Protein AF-A0A5F0KBG0-F1 (afdb_monomer)

pLDDT: mean 84.22, std 10.01, range [37.62, 94.19]

Secondary structure (DSSP, 8-state):
----PPTTEEEEGGGTEEEEEETTEEEEEEHHHHGGGHHHHHHHHHHHHHTT---HHHHHHHHHSEEEHHHHHHHTT--HHHHHHHHHHSEETTEE-PPPPBPTTSTTEEEHHHHHHHHHHHH--

Foldseek 3Di:
DPPDDPVQWDADPVQQWIWGDDDHDIDIFHCVQQNPCRNVVNVVLNVCVVVVNRDPVVLVCLQADWAALCVLCVVLVHHSVQLVCCCVPCDHPRDNFHHFDADPVDDRTGHSSSSVSRSSSVVVD

Structure (mmCIF, N/CA/C/O backbone):
data_AF-A0A5F0KBG0-F1
#
_entry.id   AF-A0A5F0KBG0-F1
#
loop_
_atom_site.group_PDB
_atom_site.id
_atom_site.type_symbol
_atom_site.label_atom_id
_atom_site.label_alt_id
_atom_site.label_comp_id
_atom_site.label_asym_id
_atom_site.label_entity_id
_atom_site.label_seq_id
_atom_site.pdbx_PDB_ins_code
_atom_site.Cartn_x
_atom_site.Cartn_y
_atom_site.Cartn_z
_atom_site.occupancy
_atom_site.B_iso_or_equiv
_atom_site.auth_seq_id
_atom_site.auth_comp_id
_atom_site.auth_asym_id
_atom_site.auth_atom_id
_atom_site.pdbx_PDB_model_num
ATOM 1 N N . MET A 1 1 ? 25.548 -11.501 6.521 1.00 37.62 1 MET A N 1
ATOM 2 C CA . MET A 1 1 ? 25.180 -11.911 5.150 1.00 37.62 1 MET A CA 1
ATOM 3 C C . MET A 1 1 ? 25.145 -10.648 4.311 1.00 37.62 1 MET A C 1
ATOM 5 O O . MET A 1 1 ? 24.531 -9.688 4.748 1.00 37.62 1 MET A O 1
ATOM 9 N N . SER A 1 2 ? 25.882 -10.571 3.200 1.00 43.03 2 SER A N 1
ATOM 10 C CA . SER A 1 2 ? 25.785 -9.408 2.309 1.00 43.03 2 SER A CA 1
ATOM 11 C C . SER A 1 2 ? 24.426 -9.454 1.620 1.00 43.03 2 SER A C 1
ATOM 13 O O . SER A 1 2 ? 24.267 -10.180 0.641 1.00 43.03 2 SER A O 1
ATOM 15 N N . ASP A 1 3 ? 23.458 -8.718 2.166 1.00 52.97 3 ASP A N 1
ATOM 16 C CA . ASP A 1 3 ? 22.127 -8.508 1.594 1.00 52.97 3 ASP A CA 1
ATOM 17 C C . ASP A 1 3 ? 22.264 -7.742 0.276 1.00 52.97 3 ASP A C 1
ATOM 19 O O . ASP A 1 3 ? 22.187 -6.516 0.188 1.00 52.97 3 ASP A O 1
ATOM 23 N N . ARG A 1 4 ? 22.598 -8.480 -0.781 1.00 74.25 4 ARG A N 1
ATOM 24 C CA . ARG A 1 4 ? 22.630 -7.938 -2.131 1.00 74.25 4 ARG A CA 1
ATOM 25 C C . ARG A 1 4 ? 21.182 -7.737 -2.547 1.00 74.25 4 ARG A C 1
ATOM 27 O O . ARG A 1 4 ? 20.450 -8.707 -2.733 1.00 74.25 4 ARG A O 1
ATOM 34 N N . LEU A 1 5 ? 20.791 -6.474 -2.699 1.00 80.94 5 LEU A N 1
ATOM 35 C CA . LEU A 1 5 ? 19.482 -6.115 -3.231 1.00 80.94 5 LEU A CA 1
ATOM 36 C C . LEU A 1 5 ? 19.221 -6.860 -4.554 1.00 80.94 5 LEU A C 1
ATOM 38 O O . LEU A 1 5 ? 20.155 -7.058 -5.345 1.00 80.94 5 LEU A O 1
ATOM 42 N N . PRO A 1 6 ? 17.967 -7.274 -4.815 1.00 85.62 6 PRO A N 1
ATOM 43 C CA . PRO A 1 6 ? 17.614 -7.941 -6.058 1.00 85.62 6 PRO A CA 1
ATOM 44 C C . PRO A 1 6 ? 17.983 -7.071 -7.261 1.00 85.62 6 PRO A C 1
ATOM 46 O O . PRO A 1 6 ? 17.903 -5.841 -7.221 1.00 85.62 6 PRO A O 1
ATOM 49 N N . LYS A 1 7 ? 18.387 -7.713 -8.362 1.00 88.75 7 LYS A N 1
ATOM 50 C CA . LYS A 1 7 ? 18.758 -7.014 -9.596 1.00 88.75 7 LYS A CA 1
ATOM 51 C C . LYS A 1 7 ? 17.578 -6.157 -10.071 1.00 88.75 7 LYS A C 1
ATOM 53 O O . LYS A 1 7 ? 16.518 -6.689 -10.373 1.00 88.75 7 LYS A O 1
ATOM 58 N N . GLY A 1 8 ? 17.786 -4.843 -10.148 1.00 89.50 8 GLY A N 1
ATOM 59 C CA . GLY A 1 8 ? 16.740 -3.874 -10.492 1.00 89.50 8 GLY A CA 1
ATOM 60 C C . GLY A 1 8 ? 16.233 -3.047 -9.308 1.00 89.50 8 GLY A C 1
ATOM 61 O O . GLY A 1 8 ? 15.601 -2.022 -9.537 1.00 89.50 8 GLY A O 1
ATOM 62 N N . LEU A 1 9 ? 16.563 -3.415 -8.066 1.00 94.19 9 LEU A N 1
ATOM 63 C CA . LEU A 1 9 ? 16.300 -2.617 -6.868 1.00 94.19 9 LEU A CA 1
ATOM 64 C C . LEU A 1 9 ? 17.587 -1.933 -6.396 1.00 94.19 9 LEU A C 1
ATOM 66 O O . LEU A 1 9 ? 18.652 -2.548 -6.354 1.00 94.19 9 LEU A O 1
ATOM 70 N N . SER A 1 10 ? 17.508 -0.655 -6.036 1.00 94.06 10 SER A N 1
ATOM 71 C CA . SER A 1 10 ? 18.655 0.092 -5.505 1.00 94.06 10 SER A CA 1
ATOM 72 C C . SER A 1 10 ? 18.228 1.167 -4.515 1.00 94.06 10 SER A C 1
ATOM 74 O O . SER A 1 10 ? 17.134 1.718 -4.631 1.00 94.06 10 SER A O 1
ATOM 76 N N . PHE A 1 11 ? 19.117 1.486 -3.575 1.00 93.62 11 PHE A N 1
ATOM 77 C CA . PHE A 1 11 ? 18.938 2.570 -2.618 1.00 93.62 11 PHE A CA 1
ATOM 78 C C . PHE A 1 11 ? 20.009 3.645 -2.814 1.00 93.62 11 PHE A C 1
ATOM 80 O O . PHE A 1 11 ? 21.205 3.352 -2.846 1.00 93.62 11 PHE A O 1
ATOM 87 N N . LYS A 1 12 ? 19.582 4.902 -2.939 1.00 93.00 12 LYS A N 1
ATOM 88 C CA . LYS A 1 12 ? 20.454 6.079 -2.991 1.00 93.00 12 LYS A CA 1
ATOM 89 C C . LYS A 1 12 ? 20.427 6.776 -1.637 1.00 93.00 12 LYS A C 1
ATOM 91 O O . LYS A 1 12 ? 19.554 7.603 -1.381 1.00 93.00 12 LYS A O 1
ATOM 96 N N . ALA A 1 13 ? 21.412 6.466 -0.796 1.00 87.69 13 ALA A N 1
ATOM 97 C CA . ALA A 1 13 ? 21.500 6.998 0.565 1.00 87.69 13 ALA A CA 1
ATOM 98 C C . ALA A 1 13 ? 21.548 8.535 0.612 1.00 87.69 13 ALA A C 1
ATOM 100 O O . ALA A 1 13 ? 20.876 9.136 1.441 1.00 87.69 13 ALA A O 1
ATOM 101 N N . ALA A 1 14 ? 22.260 9.174 -0.325 1.00 88.88 14 ALA A N 1
ATOM 102 C CA . ALA A 1 14 ? 22.396 10.633 -0.377 1.00 88.88 14 ALA A CA 1
ATOM 103 C C . ALA A 1 14 ? 21.057 11.381 -0.529 1.00 88.88 14 ALA A C 1
ATOM 105 O O . ALA A 1 14 ? 20.942 12.522 -0.098 1.00 88.88 14 ALA A O 1
ATOM 106 N N . THR A 1 15 ? 20.051 10.751 -1.143 1.00 88.00 15 THR A N 1
ATOM 107 C CA . THR A 1 15 ? 18.730 11.353 -1.383 1.00 88.00 15 THR A CA 1
ATOM 108 C C . THR A 1 15 ? 17.593 10.623 -0.668 1.00 88.00 15 THR A C 1
ATOM 110 O O . THR A 1 15 ? 16.439 11.021 -0.819 1.00 88.00 15 THR A O 1
ATOM 113 N N . GLY A 1 16 ? 17.891 9.556 0.084 1.00 91.06 16 GLY A N 1
ATOM 114 C CA . GLY A 1 16 ? 16.881 8.710 0.726 1.00 91.06 16 GLY A CA 1
ATOM 115 C C . GLY A 1 16 ? 15.936 8.034 -0.273 1.00 91.06 16 GLY A C 1
ATOM 116 O O . GLY A 1 16 ? 14.746 7.896 -0.007 1.00 91.06 16 GLY A O 1
ATOM 117 N N . GLN A 1 17 ? 16.418 7.664 -1.461 1.00 93.25 17 GLN A N 1
ATOM 118 C CA . GLN A 1 17 ? 15.558 7.173 -2.542 1.00 93.25 17 GLN A CA 1
ATOM 119 C C . GLN A 1 17 ? 15.713 5.676 -2.780 1.00 93.25 17 GLN A C 1
ATOM 121 O O . GLN A 1 17 ? 16.798 5.202 -3.113 1.00 93.25 17 GLN A O 1
ATOM 126 N N . TRP A 1 18 ? 14.598 4.959 -2.708 1.00 94.06 18 TRP A N 1
ATOM 127 C CA . TRP A 1 18 ? 14.464 3.594 -3.194 1.00 94.06 18 TRP A CA 1
ATOM 128 C C . TRP A 1 18 ? 14.005 3.602 -4.645 1.00 94.06 18 TRP A C 1
ATOM 130 O O . TRP A 1 18 ? 13.034 4.269 -4.990 1.00 94.06 18 TRP A O 1
ATOM 140 N N . GLN A 1 19 ? 14.709 2.876 -5.508 1.00 94.06 19 GLN A N 1
ATOM 141 C CA . GLN A 1 19 ? 14.453 2.851 -6.944 1.00 94.06 19 GLN A CA 1
ATOM 142 C C . GLN A 1 19 ? 14.266 1.417 -7.430 1.00 94.06 19 GLN A C 1
ATOM 144 O O . GLN A 1 19 ? 15.117 0.563 -7.175 1.00 94.06 19 GLN A O 1
ATOM 149 N N . ALA A 1 20 ? 13.202 1.203 -8.200 1.00 93.62 20 ALA A N 1
ATOM 150 C CA . ALA A 1 20 ? 12.940 -0.021 -8.943 1.00 93.62 20 ALA A CA 1
ATOM 151 C C . ALA A 1 20 ? 13.088 0.234 -10.441 1.00 93.62 20 ALA A C 1
ATOM 153 O O . ALA A 1 20 ? 12.610 1.249 -10.954 1.00 93.62 20 ALA A O 1
ATOM 154 N N . GLN A 1 21 ? 13.766 -0.669 -11.142 1.00 94.12 21 GLN A N 1
ATOM 155 C CA . GLN A 1 21 ? 13.929 -0.597 -12.585 1.00 94.12 21 GLN A CA 1
ATOM 156 C C . GLN A 1 21 ? 13.978 -1.980 -13.230 1.00 94.12 21 GLN A C 1
ATOM 158 O O . GLN A 1 21 ? 14.680 -2.878 -12.760 1.00 94.12 21 GLN A O 1
ATOM 163 N N . TYR A 1 22 ? 13.290 -2.119 -14.357 1.00 93.25 22 TYR A N 1
ATOM 164 C CA . TYR A 1 22 ? 13.334 -3.311 -15.193 1.00 93.25 22 TYR A CA 1
ATOM 165 C C . TYR A 1 22 ? 12.848 -2.979 -16.607 1.00 93.25 22 TYR A C 1
ATOM 167 O O . TYR A 1 22 ? 11.893 -2.228 -16.771 1.00 93.25 22 TYR A O 1
ATOM 175 N N . ASN A 1 23 ? 13.519 -3.518 -17.629 1.00 88.56 23 ASN A N 1
ATOM 176 C CA . ASN A 1 23 ? 13.135 -3.393 -19.042 1.00 88.56 23 ASN A CA 1
ATOM 177 C C . ASN A 1 23 ? 12.762 -1.960 -19.505 1.00 88.56 23 ASN A C 1
ATOM 179 O O . ASN A 1 23 ? 11.739 -1.745 -20.146 1.00 88.56 23 ASN A O 1
ATOM 183 N N . GLY A 1 24 ? 13.567 -0.958 -19.130 1.00 85.12 24 GLY A N 1
ATOM 184 C CA . GLY A 1 24 ? 13.339 0.453 -19.487 1.00 85.12 24 GLY A CA 1
ATOM 185 C C . GLY A 1 24 ? 12.352 1.210 -18.587 1.00 85.12 24 GLY A C 1
ATOM 186 O O . GLY A 1 24 ? 12.338 2.438 -18.616 1.00 85.12 24 GLY A O 1
ATOM 187 N N . LEU A 1 25 ? 11.595 0.515 -17.734 1.00 88.12 25 LEU A N 1
ATOM 188 C CA . LEU A 1 25 ? 10.730 1.121 -16.722 1.00 88.12 25 LEU A CA 1
ATOM 189 C C . LEU A 1 25 ? 11.542 1.494 -15.479 1.00 88.12 25 L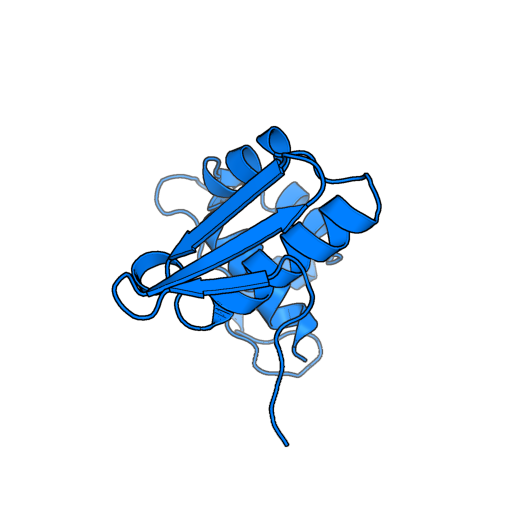EU A C 1
ATOM 191 O O . LEU A 1 25 ? 12.451 0.761 -15.073 1.00 88.12 25 LEU A O 1
ATOM 195 N N . ARG A 1 26 ? 11.212 2.634 -14.863 1.00 90.56 26 ARG A N 1
ATOM 196 C CA . ARG A 1 26 ? 11.844 3.109 -13.626 1.00 90.56 26 ARG A CA 1
ATOM 197 C C . ARG A 1 26 ? 10.847 3.863 -12.756 1.00 90.56 26 ARG A C 1
ATOM 199 O O . ARG A 1 26 ? 10.220 4.806 -13.227 1.00 90.56 26 ARG A O 1
ATOM 206 N N . VAL A 1 27 ? 10.810 3.522 -11.470 1.00 88.94 27 VAL A N 1
ATOM 207 C CA . VAL A 1 27 ? 10.104 4.293 -10.438 1.00 88.94 27 VAL A CA 1
ATOM 208 C C . VAL A 1 27 ? 10.966 4.508 -9.203 1.00 88.94 27 VAL A C 1
ATOM 210 O O . VAL A 1 27 ? 11.887 3.733 -8.930 1.00 88.94 27 VAL A O 1
ATOM 213 N N . THR A 1 28 ? 10.665 5.575 -8.465 1.00 90.31 28 THR A N 1
ATOM 214 C CA . THR A 1 28 ? 11.433 6.003 -7.293 1.00 90.31 28 THR A CA 1
ATOM 215 C C . THR A 1 28 ? 10.494 6.398 -6.157 1.00 90.31 28 THR A C 1
ATOM 217 O O . THR A 1 28 ? 9.599 7.218 -6.352 1.00 90.31 28 THR A O 1
ATOM 220 N N . TYR A 1 29 ? 10.754 5.893 -4.954 1.00 87.56 29 TYR A N 1
ATOM 221 C CA . TYR A 1 29 ? 10.042 6.227 -3.722 1.00 87.56 29 TYR A CA 1
ATOM 222 C C . TYR A 1 29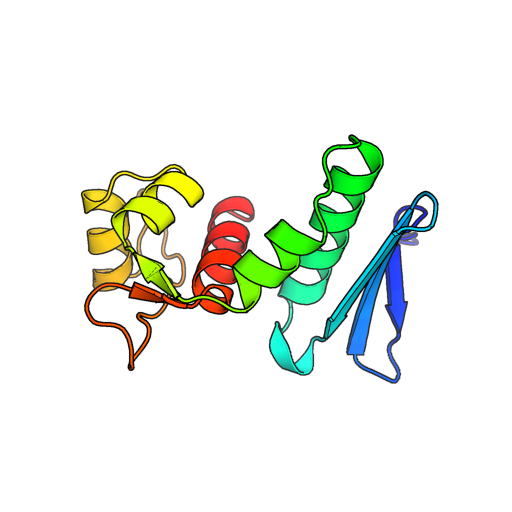 ? 11.029 6.834 -2.715 1.00 87.56 29 TYR A C 1
ATOM 224 O O . TYR A 1 29 ? 12.124 6.315 -2.514 1.00 87.56 29 TYR A O 1
ATOM 232 N N . ASN A 1 30 ? 10.674 7.968 -2.107 1.00 87.81 30 ASN A N 1
ATOM 233 C CA . ASN A 1 30 ? 11.545 8.702 -1.181 1.00 87.81 30 ASN A CA 1
ATOM 234 C C . ASN A 1 30 ? 11.162 8.415 0.280 1.00 87.81 30 ASN A C 1
ATOM 236 O 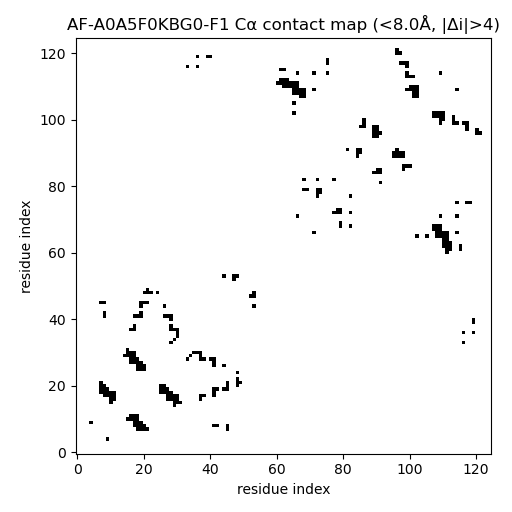O . ASN A 1 30 ? 9.988 8.542 0.635 1.00 87.81 30 ASN A O 1
ATOM 240 N N . THR A 1 31 ? 12.137 8.097 1.131 1.00 87.81 31 THR A N 1
ATOM 241 C CA . THR A 1 31 ? 11.941 7.877 2.573 1.00 87.81 31 THR A CA 1
ATOM 242 C C . THR A 1 31 ? 11.407 9.116 3.292 1.00 87.81 31 THR A C 1
ATOM 244 O O . THR A 1 31 ? 10.630 8.983 4.228 1.00 87.81 31 THR A O 1
ATOM 247 N N . ALA A 1 32 ? 11.698 10.330 2.821 1.00 84.44 32 ALA A N 1
ATOM 248 C CA . ALA A 1 32 ? 11.110 11.555 3.367 1.00 84.44 32 ALA A CA 1
ATOM 249 C C . ALA A 1 32 ? 9.580 11.604 3.206 1.00 84.44 32 ALA A C 1
ATOM 251 O O . ALA A 1 32 ? 8.893 12.227 4.011 1.00 84.44 32 ALA A O 1
ATOM 252 N N . ARG A 1 33 ? 9.039 10.952 2.165 1.00 78.19 33 ARG A N 1
ATOM 253 C CA . ARG A 1 33 ? 7.595 10.900 1.900 1.00 78.19 33 ARG A CA 1
ATOM 254 C C . ARG A 1 33 ? 6.948 9.634 2.443 1.00 78.19 33 ARG A C 1
ATOM 256 O O . ARG A 1 33 ? 5.847 9.723 2.962 1.00 78.19 33 ARG A O 1
ATOM 263 N N . TYR A 1 34 ? 7.596 8.483 2.285 1.00 76.50 34 TYR A N 1
ATOM 264 C CA . TYR A 1 34 ? 7.006 7.170 2.566 1.00 76.50 34 TYR A CA 1
ATOM 265 C C . TYR A 1 34 ? 7.621 6.473 3.791 1.00 76.50 34 TYR A C 1
ATOM 267 O O . TYR A 1 34 ? 7.185 5.389 4.159 1.00 76.50 34 TYR A O 1
ATOM 275 N N . GLY A 1 35 ? 8.619 7.071 4.444 1.00 83.25 35 GLY A N 1
ATOM 276 C CA . GLY A 1 35 ? 9.320 6.463 5.575 1.00 83.25 35 GLY A CA 1
ATOM 277 C C . GLY A 1 35 ? 9.934 5.109 5.221 1.00 83.25 35 GLY A C 1
ATOM 278 O O . GLY A 1 35 ? 10.394 4.892 4.095 1.00 83.25 35 GLY A O 1
ATOM 279 N N . ASP A 1 36 ? 9.885 4.191 6.183 1.00 82.00 36 ASP A N 1
ATOM 280 C CA . ASP A 1 36 ? 10.495 2.860 6.090 1.00 82.00 36 ASP A CA 1
ATOM 281 C C . ASP A 1 36 ? 9.829 1.957 5.042 1.00 82.00 36 ASP A C 1
ATOM 283 O O . ASP A 1 36 ? 10.445 1.015 4.551 1.00 82.00 36 ASP A O 1
ATOM 287 N N . ILE A 1 37 ? 8.599 2.267 4.615 1.00 82.12 37 ILE A N 1
ATOM 288 C CA . ILE A 1 37 ? 7.913 1.461 3.596 1.00 82.12 37 ILE A CA 1
ATOM 289 C C . ILE A 1 37 ? 8.371 1.770 2.165 1.00 82.12 37 ILE A C 1
ATOM 291 O O . ILE A 1 37 ? 7.962 1.085 1.228 1.00 82.12 37 ILE A O 1
ATOM 295 N N . ALA A 1 38 ? 9.191 2.810 1.965 1.00 86.69 38 ALA A N 1
ATOM 296 C CA . ALA A 1 38 ? 9.687 3.193 0.642 1.00 86.69 38 ALA A CA 1
ATOM 297 C C . ALA A 1 38 ? 10.402 2.027 -0.065 1.00 86.69 38 ALA A C 1
ATOM 299 O O . ALA A 1 38 ? 10.279 1.875 -1.282 1.00 86.69 38 ALA A O 1
ATOM 300 N N . GLU A 1 39 ? 11.102 1.185 0.701 1.00 89.62 39 GLU A N 1
ATOM 301 C CA . GLU A 1 39 ? 11.711 -0.041 0.188 1.00 89.62 39 GLU A CA 1
ATOM 302 C C . GLU A 1 39 ? 10.654 -1.029 -0.319 1.00 89.62 39 GLU A C 1
ATOM 304 O O . GLU A 1 39 ? 10.764 -1.517 -1.445 1.00 89.62 39 GLU A O 1
ATOM 309 N N . GLY A 1 40 ? 9.626 -1.307 0.491 1.00 85.62 40 GLY A N 1
ATOM 310 C CA . GLY A 1 40 ? 8.541 -2.233 0.151 1.00 85.62 40 GLY A CA 1
ATOM 311 C C . GLY A 1 40 ? 7.808 -1.816 -1.123 1.00 85.62 40 GLY A C 1
ATOM 312 O O . GLY A 1 40 ? 7.597 -2.634 -2.021 1.00 85.62 40 GLY A O 1
ATOM 313 N N . LEU A 1 41 ? 7.544 -0.514 -1.280 1.00 85.56 41 LEU A N 1
ATOM 314 C CA . LEU A 1 41 ? 6.948 0.042 -2.499 1.00 85.56 41 LEU A CA 1
ATOM 315 C C . LEU A 1 41 ? 7.831 -0.180 -3.732 1.00 85.56 41 LEU A C 1
ATOM 317 O O . LEU A 1 41 ? 7.349 -0.659 -4.761 1.00 85.56 41 LEU A O 1
ATOM 321 N N . ALA A 1 42 ? 9.131 0.107 -3.628 1.00 89.88 42 ALA A N 1
ATOM 322 C CA . ALA A 1 42 ? 10.068 -0.133 -4.721 1.00 89.88 42 ALA A CA 1
ATOM 323 C C . ALA A 1 42 ? 10.156 -1.629 -5.065 1.00 89.88 42 ALA A C 1
ATOM 325 O O . ALA A 1 42 ? 10.105 -2.011 -6.234 1.00 89.88 42 ALA A O 1
ATOM 326 N N . ARG A 1 43 ? 10.214 -2.500 -4.057 1.00 89.94 43 ARG A N 1
ATOM 327 C CA . ARG A 1 43 ? 10.243 -3.952 -4.252 1.00 89.94 43 ARG A CA 1
ATOM 328 C C . ARG A 1 43 ? 8.983 -4.454 -4.954 1.00 89.94 43 ARG A C 1
ATOM 330 O O . ARG A 1 43 ? 9.095 -5.183 -5.934 1.00 89.94 43 ARG A O 1
ATOM 337 N N . ARG A 1 44 ? 7.800 -4.010 -4.530 1.00 86.19 44 ARG A N 1
ATOM 338 C CA . ARG A 1 44 ? 6.521 -4.367 -5.159 1.00 86.19 44 ARG A CA 1
ATOM 339 C C . ARG A 1 44 ? 6.423 -3.877 -6.601 1.00 86.19 44 ARG A C 1
ATOM 341 O O . ARG A 1 44 ? 5.927 -4.603 -7.463 1.00 86.19 44 ARG A O 1
ATOM 348 N N . ALA A 1 45 ? 6.881 -2.659 -6.878 1.00 88.00 45 ALA A N 1
ATOM 349 C CA . ALA A 1 45 ? 6.934 -2.153 -8.243 1.00 88.00 45 ALA A CA 1
ATOM 350 C C . ALA A 1 45 ? 7.838 -3.036 -9.114 1.00 88.00 45 ALA A C 1
ATOM 352 O O . ALA A 1 45 ? 7.440 -3.419 -10.211 1.00 88.00 45 ALA A O 1
ATOM 353 N N . LEU A 1 46 ? 9.004 -3.443 -8.598 1.00 91.25 46 LEU A N 1
ATOM 354 C CA . LEU A 1 46 ? 9.894 -4.371 -9.292 1.00 91.25 46 LEU A CA 1
ATOM 355 C C . LEU A 1 46 ? 9.237 -5.740 -9.531 1.00 91.25 46 LEU A C 1
ATOM 357 O O . LEU A 1 46 ? 9.309 -6.246 -10.646 1.00 91.25 46 LEU A O 1
ATOM 361 N N . GLU A 1 47 ? 8.567 -6.319 -8.528 1.00 90.06 47 GLU A N 1
ATOM 362 C CA . GLU A 1 47 ? 7.818 -7.582 -8.661 1.00 90.06 47 GLU A CA 1
ATOM 363 C C . GLU A 1 47 ? 6.797 -7.505 -9.804 1.00 90.06 47 GLU A C 1
ATOM 365 O O . GLU A 1 47 ? 6.728 -8.397 -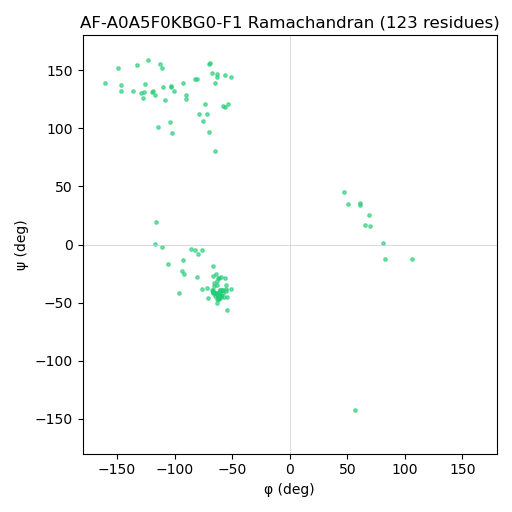10.650 1.00 90.06 47 GLU A O 1
ATOM 370 N N . ARG A 1 48 ? 6.047 -6.401 -9.879 1.00 87.75 48 ARG A N 1
ATOM 371 C CA . ARG A 1 48 ? 5.072 -6.160 -10.949 1.00 87.75 48 ARG A CA 1
ATOM 372 C C . ARG A 1 48 ? 5.723 -5.976 -12.317 1.00 87.75 48 ARG A C 1
ATOM 374 O O . ARG A 1 48 ? 5.215 -6.476 -13.320 1.00 87.75 48 ARG A O 1
ATOM 381 N N . MET A 1 49 ? 6.860 -5.279 -12.376 1.00 90.94 49 MET A N 1
ATOM 382 C CA . MET A 1 49 ? 7.594 -5.095 -13.632 1.00 90.94 49 MET A CA 1
ATOM 383 C C . MET A 1 49 ? 8.103 -6.436 -14.163 1.00 90.94 49 MET A C 1
ATOM 385 O O . MET A 1 49 ? 7.984 -6.706 -15.355 1.00 90.94 49 MET A O 1
ATOM 389 N N . LEU A 1 50 ? 8.624 -7.289 -13.277 1.00 89.75 50 LEU A N 1
ATOM 390 C CA . LEU A 1 50 ? 9.083 -8.636 -13.614 1.00 89.75 50 LEU A CA 1
ATOM 391 C C . LEU A 1 50 ? 7.930 -9.546 -14.059 1.00 89.75 50 LEU A C 1
ATOM 393 O O . LEU A 1 50 ? 8.110 -10.354 -14.965 1.00 89.75 50 LEU A O 1
ATOM 397 N N . ALA A 1 51 ? 6.746 -9.390 -13.464 1.00 88.81 51 ALA A N 1
ATOM 398 C CA . ALA A 1 51 ? 5.535 -10.113 -13.853 1.00 88.81 51 ALA A CA 1
ATOM 399 C C . ALA A 1 51 ? 4.873 -9.577 -15.140 1.00 88.81 51 ALA A C 1
ATOM 401 O O . ALA A 1 51 ? 3.884 -10.147 -15.596 1.00 88.81 51 ALA A O 1
ATOM 402 N N . GLY A 1 52 ? 5.374 -8.476 -15.713 1.00 87.62 52 GLY A N 1
ATOM 403 C CA . GLY A 1 52 ? 4.801 -7.849 -16.907 1.00 87.62 52 GLY A CA 1
ATOM 404 C C . GLY A 1 52 ? 3.446 -7.168 -16.680 1.00 87.62 52 GLY A C 1
ATOM 405 O O . GLY A 1 52 ? 2.753 -6.866 -17.645 1.00 87.62 52 GLY A O 1
ATOM 406 N N . ASN A 1 53 ? 3.058 -6.918 -15.425 1.00 84.88 53 ASN A N 1
ATOM 407 C CA . ASN A 1 53 ? 1.776 -6.305 -15.052 1.00 84.88 53 ASN A CA 1
ATOM 408 C C . ASN A 1 53 ? 1.944 -4.938 -14.367 1.00 84.88 53 ASN A C 1
ATOM 410 O O . ASN A 1 53 ? 1.051 -4.466 -13.660 1.00 84.88 53 ASN A O 1
ATOM 414 N N . PHE A 1 54 ? 3.103 -4.308 -14.552 1.00 82.50 54 PHE A N 1
ATOM 415 C CA . PHE A 1 54 ? 3.351 -2.973 -14.038 1.00 82.50 54 PHE A CA 1
ATOM 416 C C . PHE A 1 54 ? 2.698 -1.915 -14.924 1.00 82.50 54 PHE A C 1
ATOM 418 O O . PHE A 1 54 ? 3.139 -1.673 -16.045 1.00 82.50 54 PHE A O 1
ATOM 425 N N . ASP A 1 55 ? 1.681 -1.256 -14.381 1.00 79.62 55 ASP A N 1
ATOM 426 C CA . ASP A 1 55 ? 1.077 -0.066 -14.965 1.00 79.62 55 ASP A CA 1
ATOM 427 C C . ASP A 1 55 ? 1.544 1.164 -14.178 1.00 79.62 55 ASP A C 1
ATOM 429 O O . ASP A 1 55 ? 1.110 1.411 -13.050 1.00 79.62 55 ASP A O 1
ATOM 433 N N . GLN A 1 56 ? 2.454 1.928 -14.787 1.00 73.00 56 GLN A N 1
ATOM 434 C CA . GLN A 1 56 ? 3.017 3.133 -14.186 1.00 73.00 56 GLN A CA 1
ATOM 435 C C . GLN A 1 56 ? 1.951 4.204 -13.944 1.00 73.00 56 GLN A C 1
ATOM 437 O O . GLN A 1 56 ? 2.032 4.924 -12.955 1.00 73.00 56 GLN A O 1
ATOM 442 N N . VAL A 1 57 ? 0.956 4.312 -14.829 1.00 69.06 57 VAL A N 1
ATOM 443 C CA . VAL A 1 57 ? -0.121 5.292 -14.688 1.00 69.06 57 VAL A CA 1
ATOM 444 C C . VAL A 1 57 ? -1.021 4.874 -13.537 1.00 69.06 57 VAL A C 1
ATOM 446 O O . VAL A 1 57 ? -1.306 5.702 -12.683 1.00 69.06 57 VAL A O 1
ATOM 449 N N . ALA A 1 58 ? -1.409 3.603 -13.441 1.00 66.62 58 ALA A N 1
ATOM 450 C CA . ALA A 1 58 ? -2.203 3.120 -12.313 1.00 66.62 58 ALA A CA 1
ATOM 451 C C . ALA A 1 58 ? -1.480 3.295 -10.965 1.00 66.62 58 ALA A C 1
ATOM 453 O O . ALA A 1 58 ? -2.122 3.679 -9.989 1.00 66.62 58 ALA A O 1
ATOM 454 N N . ASP A 1 59 ? -0.164 3.064 -10.906 1.00 68.62 59 ASP A N 1
ATOM 455 C CA . ASP A 1 59 ? 0.646 3.277 -9.695 1.00 68.62 59 ASP A CA 1
ATOM 456 C C . ASP A 1 59 ? 0.736 4.773 -9.321 1.00 68.62 59 ASP A C 1
ATOM 458 O O . ASP A 1 59 ? 0.544 5.153 -8.164 1.00 68.62 59 ASP A O 1
ATOM 462 N N . ASP A 1 60 ? 0.902 5.652 -10.313 1.00 68.88 60 ASP A N 1
ATOM 463 C CA . ASP A 1 60 ? 0.882 7.107 -10.123 1.00 68.88 60 ASP A CA 1
ATOM 464 C C . ASP A 1 60 ? -0.505 7.632 -9.709 1.00 68.88 60 ASP A C 1
ATOM 466 O O . ASP A 1 60 ? -0.616 8.520 -8.857 1.00 68.88 60 ASP A O 1
ATOM 470 N N . LEU A 1 61 ? -1.577 7.106 -10.310 1.00 63.97 61 LEU A N 1
ATOM 471 C CA . LEU A 1 61 ? -2.967 7.453 -9.999 1.00 63.97 61 LEU A CA 1
ATOM 472 C C . LEU A 1 61 ? -3.338 6.969 -8.592 1.00 63.97 61 LEU A C 1
ATOM 474 O O . LEU A 1 61 ? -3.979 7.700 -7.834 1.00 63.97 61 LEU A O 1
ATOM 478 N N . LEU A 1 62 ? -2.868 5.780 -8.205 1.00 66.56 62 LEU A N 1
ATOM 479 C CA . LEU A 1 62 ? -2.989 5.262 -6.845 1.00 66.56 62 LEU A CA 1
ATOM 480 C C . LEU A 1 62 ? -2.392 6.215 -5.817 1.00 66.56 62 LEU A C 1
ATOM 482 O O . LEU A 1 62 ? -2.902 6.240 -4.713 1.00 66.56 62 LEU A O 1
ATOM 486 N N . LEU A 1 63 ? -1.381 7.017 -6.158 1.00 66.31 63 LEU A N 1
ATOM 487 C CA . LEU A 1 63 ? -0.756 7.981 -5.246 1.00 66.31 63 LEU A CA 1
ATOM 488 C C . LEU A 1 63 ? -1.374 9.384 -5.292 1.00 66.31 63 LEU A C 1
ATOM 490 O O . LEU A 1 63 ? -1.242 10.138 -4.324 1.00 66.31 63 LEU A O 1
ATOM 494 N N . LYS A 1 64 ? -1.997 9.759 -6.414 1.00 63.16 64 LYS A N 1
ATOM 495 C CA . LYS A 1 64 ? -2.497 11.122 -6.667 1.00 63.16 64 LYS A CA 1
ATOM 496 C C . LYS A 1 64 ? -3.961 11.326 -6.277 1.00 63.16 64 LYS A C 1
ATOM 498 O O . LYS A 1 64 ? -4.346 12.465 -6.028 1.00 63.16 64 LYS A O 1
ATOM 503 N N . TYR A 1 65 ? -4.766 10.267 -6.204 1.00 69.94 65 TYR A N 1
ATOM 504 C CA . TYR A 1 65 ? -6.213 10.385 -5.997 1.00 69.94 65 TYR A CA 1
ATOM 505 C C . TYR A 1 65 ? -6.674 9.881 -4.629 1.00 69.94 65 TYR A C 1
ATOM 507 O O . TYR A 1 65 ? -6.083 8.980 -4.037 1.00 69.94 65 TYR A O 1
ATOM 515 N N . SER A 1 66 ? -7.772 10.459 -4.141 1.00 80.38 66 SER A N 1
ATOM 516 C CA . SER A 1 66 ? -8.483 9.985 -2.952 1.00 80.38 66 SER A CA 1
ATOM 517 C C . SER A 1 66 ? -9.547 8.964 -3.340 1.00 80.38 66 SER A C 1
ATOM 519 O O . SER A 1 66 ? -10.434 9.236 -4.157 1.00 80.38 66 SER A O 1
ATOM 521 N N . TRP A 1 67 ? -9.478 7.797 -2.716 1.00 84.75 67 TRP A N 1
ATOM 522 C CA . TRP A 1 67 ? -10.297 6.626 -3.000 1.00 84.75 67 TRP A CA 1
ATOM 523 C C . TRP A 1 67 ? -11.535 6.602 -2.115 1.00 84.75 67 TRP A C 1
ATOM 525 O O . TRP A 1 67 ? -11.448 6.902 -0.925 1.00 84.75 67 TRP A O 1
ATOM 535 N N . ARG A 1 68 ? -12.688 6.226 -2.679 1.00 88.81 68 ARG A N 1
ATOM 536 C CA . ARG A 1 68 ? -13.893 5.936 -1.884 1.00 88.81 68 ARG A CA 1
ATOM 537 C C . ARG A 1 68 ? -13.621 4.744 -0.969 1.00 88.81 68 ARG A C 1
ATOM 539 O O . ARG A 1 68 ? -12.888 3.838 -1.362 1.00 88.81 68 ARG A O 1
ATOM 546 N N . MET A 1 69 ? -14.222 4.725 0.222 1.00 88.50 69 MET A N 1
ATOM 547 C CA . MET A 1 69 ? -14.017 3.621 1.168 1.00 88.50 69 MET A CA 1
ATOM 548 C C . MET A 1 69 ? -14.338 2.243 0.577 1.00 88.50 69 MET A C 1
ATOM 550 O O . MET A 1 69 ? -13.610 1.300 0.860 1.00 88.50 69 MET A O 1
ATOM 554 N N . ASP A 1 70 ? -15.376 2.118 -0.252 1.00 89.38 70 ASP A N 1
ATOM 555 C CA . ASP A 1 70 ? -15.723 0.840 -0.890 1.00 89.38 70 ASP A CA 1
ATOM 556 C C . ASP A 1 70 ? -14.610 0.317 -1.804 1.00 89.38 70 ASP A C 1
ATOM 558 O O . ASP A 1 70 ? -14.239 -0.855 -1.739 1.00 89.38 70 ASP A O 1
ATOM 562 N N . ASP A 1 71 ? -14.047 1.192 -2.638 1.00 87.50 71 ASP A N 1
ATOM 563 C CA . ASP A 1 71 ? -12.972 0.827 -3.563 1.00 87.50 71 ASP A CA 1
ATOM 564 C C . ASP A 1 71 ? -11.659 0.583 -2.809 1.00 87.50 71 ASP A C 1
ATOM 566 O O . ASP A 1 71 ? -10.930 -0.360 -3.112 1.00 87.50 71 ASP A O 1
ATOM 570 N N . ALA A 1 72 ? -11.398 1.371 -1.763 1.00 88.81 72 ALA A N 1
ATOM 571 C CA . ALA A 1 72 ? -10.279 1.159 -0.853 1.00 88.81 72 ALA A CA 1
ATOM 572 C C . ALA A 1 72 ? -10.374 -0.192 -0.121 1.00 88.81 72 ALA A C 1
ATOM 574 O O . ALA A 1 72 ? -9.381 -0.909 -0.032 1.00 88.81 72 ALA A O 1
ATOM 575 N N . ALA A 1 73 ? -11.559 -0.576 0.363 1.00 90.56 73 ALA A N 1
ATOM 576 C CA . ALA A 1 73 ? -11.777 -1.857 1.034 1.00 90.56 73 ALA A CA 1
ATOM 577 C C . ALA A 1 73 ? -11.506 -3.031 0.085 1.00 90.56 73 ALA A C 1
ATOM 579 O O . ALA A 1 73 ? -10.733 -3.927 0.426 1.00 90.56 73 ALA A O 1
ATOM 580 N N . LYS A 1 74 ? -12.042 -2.969 -1.143 1.00 88.25 74 LYS A N 1
ATOM 581 C CA . LYS A 1 74 ? -11.766 -3.961 -2.195 1.00 88.25 74 LYS A CA 1
ATOM 582 C C . LYS A 1 74 ? -10.272 -4.076 -2.487 1.00 88.25 74 LYS A C 1
ATOM 584 O O . LYS A 1 74 ? -9.749 -5.184 -2.546 1.00 88.25 74 LYS A O 1
ATOM 589 N N . GLN A 1 75 ? -9.578 -2.945 -2.616 1.00 84.38 75 GLN A N 1
ATOM 590 C CA . GLN A 1 75 ? -8.138 -2.915 -2.880 1.00 84.38 75 GLN A CA 1
ATOM 591 C C . GLN A 1 75 ? -7.308 -3.540 -1.745 1.00 84.38 75 GLN A C 1
ATOM 593 O O . GLN A 1 75 ? -6.245 -4.111 -1.997 1.00 84.38 75 GLN A O 1
ATOM 598 N N . LEU A 1 76 ? -7.789 -3.441 -0.504 1.00 87.81 76 LEU A N 1
ATOM 599 C CA . LEU A 1 76 ? -7.168 -4.035 0.682 1.00 87.81 76 LEU A CA 1
ATOM 600 C C . LEU A 1 76 ? -7.579 -5.499 0.913 1.00 87.81 76 LEU A C 1
ATOM 602 O O . LEU A 1 76 ? -7.066 -6.121 1.837 1.00 87.81 76 LEU A O 1
ATOM 606 N N . GLY A 1 77 ? -8.488 -6.054 0.102 1.00 89.75 77 GLY A N 1
ATOM 607 C CA . GLY A 1 77 ? -9.034 -7.399 0.314 1.00 89.75 77 GLY A CA 1
ATOM 608 C C . GLY A 1 77 ? -9.928 -7.506 1.556 1.00 89.75 77 GLY A C 1
ATOM 609 O O . GLY A 1 77 ? -10.057 -8.585 2.128 1.00 89.75 77 GLY A O 1
ATOM 610 N N . LEU A 1 78 ? -10.529 -6.395 1.989 1.00 91.25 78 LEU A N 1
ATOM 611 C CA . LEU A 1 78 ? -11.387 -6.304 3.171 1.00 91.25 78 LEU A CA 1
ATOM 612 C C . LEU A 1 78 ? -12.838 -6.014 2.771 1.00 91.25 78 LEU A C 1
ATOM 614 O O . LEU A 1 78 ? -13.112 -5.386 1.748 1.00 91.25 78 LEU A O 1
ATOM 618 N N . SER A 1 79 ? -13.788 -6.392 3.628 1.00 93.56 79 SER A N 1
ATOM 619 C CA . SER A 1 79 ? -15.132 -5.806 3.570 1.00 93.56 79 SER A CA 1
ATOM 620 C C . SER A 1 79 ? -15.110 -4.345 4.037 1.00 93.56 79 SER A C 1
ATOM 622 O O . SER A 1 79 ? -14.268 -3.944 4.847 1.00 93.56 79 SER A O 1
ATOM 624 N N . LEU A 1 80 ? -16.083 -3.542 3.588 1.00 91.88 80 LEU A N 1
ATOM 625 C CA . LEU A 1 80 ? -16.239 -2.158 4.055 1.00 91.88 80 LEU A CA 1
ATOM 626 C C . LEU A 1 80 ? -16.362 -2.082 5.588 1.00 91.88 80 LEU A C 1
ATOM 628 O O . LEU A 1 80 ? -15.789 -1.191 6.214 1.00 91.88 80 LEU A O 1
ATOM 632 N N . GLY A 1 81 ? -17.088 -3.026 6.196 1.00 91.31 81 GLY A N 1
ATOM 633 C CA . GLY A 1 81 ? -17.243 -3.116 7.649 1.00 91.31 81 GLY A CA 1
ATOM 634 C C . GLY A 1 81 ? -15.910 -3.337 8.364 1.00 91.31 81 GLY A C 1
ATOM 635 O O . GLY A 1 81 ? -15.608 -2.619 9.314 1.00 91.31 81 GLY A O 1
ATOM 636 N N . GLN A 1 82 ? -15.078 -4.254 7.858 1.00 92.75 82 GLN A N 1
ATOM 637 C CA . GLN A 1 82 ? -13.734 -4.497 8.395 1.00 92.75 82 GLN A CA 1
ATOM 638 C C . GLN A 1 82 ? -12.829 -3.273 8.248 1.00 92.75 82 GLN A C 1
ATOM 640 O O . GLN A 1 82 ? -12.142 -2.920 9.200 1.00 92.75 82 GLN A O 1
ATOM 645 N N . LEU A 1 83 ? -12.857 -2.581 7.102 1.00 92.88 83 LEU A N 1
ATOM 646 C CA . LEU A 1 83 ? -12.087 -1.347 6.923 1.00 92.88 83 LEU A CA 1
ATOM 647 C C . LEU A 1 83 ? -12.530 -0.256 7.912 1.00 92.88 83 LEU A C 1
ATOM 649 O O . LEU A 1 83 ? -11.693 0.403 8.525 1.00 92.88 83 LEU A O 1
ATOM 653 N N . ARG A 1 84 ? -13.840 -0.074 8.111 1.00 91.12 84 ARG A N 1
ATOM 654 C CA . ARG A 1 84 ? -14.372 0.905 9.073 1.00 91.12 84 ARG A CA 1
ATOM 655 C C . ARG A 1 84 ? -14.003 0.554 10.508 1.00 91.12 84 ARG A C 1
ATOM 657 O O . ARG A 1 84 ? -13.561 1.431 11.246 1.00 91.12 84 ARG A O 1
ATOM 664 N N . GLN A 1 85 ? -14.136 -0.714 10.890 1.00 92.12 85 GLN A N 1
ATOM 665 C CA . GLN A 1 85 ? -13.705 -1.187 12.201 1.00 92.12 85 GLN A CA 1
ATOM 666 C C . GLN A 1 85 ? -12.207 -0.950 12.392 1.00 92.12 85 GLN A C 1
ATOM 668 O O . GLN A 1 85 ? -11.806 -0.437 13.434 1.00 92.12 85 GLN A O 1
ATOM 673 N N . TRP A 1 86 ? -11.388 -1.253 11.386 1.00 93.88 86 TRP A N 1
ATOM 674 C CA . TRP A 1 86 ? -9.950 -1.027 11.447 1.00 93.88 86 TRP A CA 1
ATOM 675 C C . TRP A 1 86 ? -9.612 0.448 11.667 1.00 93.88 86 TRP A C 1
ATOM 677 O O . TRP A 1 86 ? -8.814 0.778 12.539 1.00 93.88 86 TRP A O 1
ATOM 687 N N . ILE A 1 87 ? -10.263 1.354 10.936 1.00 91.00 87 ILE A N 1
ATOM 688 C CA . ILE A 1 87 ? -10.077 2.802 11.106 1.00 91.00 87 ILE A CA 1
ATOM 689 C C . ILE A 1 87 ? -10.419 3.250 12.531 1.00 91.00 87 ILE A C 1
ATOM 691 O O . ILE A 1 87 ? -9.707 4.087 13.080 1.00 91.00 87 ILE A O 1
ATOM 695 N N . LEU A 1 88 ? -11.470 2.686 13.130 1.00 89.88 88 LEU A N 1
ATOM 696 C CA . LEU A 1 88 ? -11.920 3.037 14.479 1.00 89.88 88 LEU A CA 1
ATOM 697 C C . LEU A 1 88 ? -11.045 2.448 15.590 1.00 89.88 88 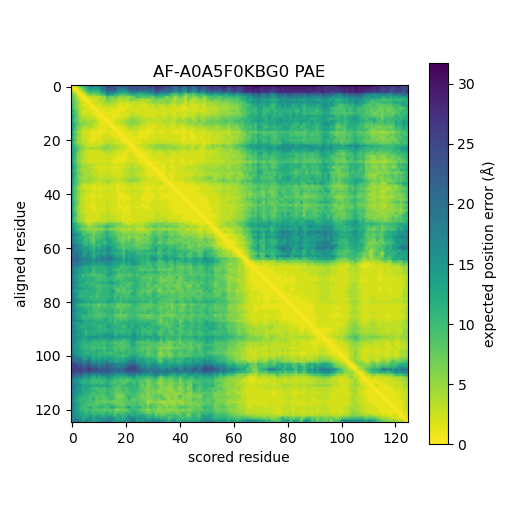LEU A C 1
ATOM 699 O O . LEU A 1 88 ? -10.831 3.098 16.606 1.00 89.88 88 LEU A O 1
ATOM 703 N N . THR A 1 89 ? -10.580 1.215 15.413 1.00 92.19 89 THR A N 1
ATOM 704 C CA . THR A 1 89 ? -9.962 0.420 16.488 1.00 92.19 89 THR A CA 1
ATOM 705 C C . THR A 1 89 ? -8.447 0.310 16.368 1.00 92.19 89 THR A C 1
ATOM 707 O O . THR A 1 89 ? -7.786 -0.079 17.324 1.00 92.19 89 THR A O 1
ATOM 710 N N . GLY A 1 90 ? -7.881 0.612 15.196 1.00 91.31 90 GLY A N 1
ATOM 711 C CA . GLY A 1 90 ? -6.475 0.331 14.904 1.00 91.31 90 GLY A CA 1
ATOM 712 C C . GLY A 1 90 ? -6.159 -1.167 14.873 1.00 91.31 90 GLY A C 1
ATOM 713 O O . GLY A 1 90 ? -4.999 -1.544 14.968 1.00 91.31 90 GLY A O 1
ATOM 714 N N . THR A 1 91 ? -7.170 -2.033 14.762 1.00 89.81 91 THR A N 1
ATOM 715 C CA . THR A 1 91 ? -7.008 -3.490 14.828 1.00 89.81 91 THR A CA 1
ATOM 716 C C . THR A 1 91 ? -7.605 -4.171 13.594 1.00 89.81 91 THR A C 1
ATOM 718 O O . THR A 1 91 ? -8.706 -3.832 13.160 1.00 89.81 91 THR A O 1
ATOM 721 N N . VAL A 1 92 ? -6.906 -5.168 13.044 1.00 89.12 92 VAL A N 1
ATOM 722 C CA . VAL A 1 92 ? -7.422 -6.080 12.002 1.00 89.12 92 VAL A CA 1
ATOM 723 C C . VAL A 1 92 ? -7.161 -7.505 12.448 1.00 89.12 92 VAL A C 1
ATOM 725 O O . VAL A 1 92 ? -6.046 -7.829 12.843 1.00 89.12 92 VAL A O 1
ATOM 728 N N . ASN A 1 93 ? -8.183 -8.364 12.403 1.00 85.31 93 ASN A N 1
ATOM 729 C CA . ASN A 1 93 ? -8.077 -9.778 12.790 1.00 85.31 93 ASN A CA 1
ATOM 730 C C . ASN A 1 93 ? -7.422 -9.997 14.175 1.00 85.31 93 ASN A C 1
ATOM 732 O O . ASN A 1 93 ? -6.685 -10.957 14.373 1.00 85.31 93 ASN A O 1
ATOM 736 N N . GLY A 1 94 ? -7.671 -9.093 15.130 1.00 83.88 94 GLY A N 1
ATOM 737 C CA . GLY A 1 94 ? -7.123 -9.168 16.491 1.00 83.88 94 GLY A CA 1
ATOM 738 C C . GLY A 1 94 ? -5.684 -8.664 16.654 1.00 83.88 94 GLY A C 1
ATOM 739 O O . GLY A 1 94 ? -5.177 -8.685 17.771 1.00 83.88 94 GLY A O 1
ATOM 740 N N . LYS A 1 95 ? -5.039 -8.180 15.586 1.00 87.25 95 LYS A N 1
ATOM 741 C CA . LYS A 1 95 ? -3.703 -7.573 15.628 1.00 87.25 95 LYS A CA 1
ATOM 742 C C . LYS A 1 95 ? -3.773 -6.055 15.550 1.00 87.25 95 LYS A C 1
ATOM 744 O O . LYS A 1 95 ? -4.521 -5.518 14.730 1.00 87.25 95 LYS A O 1
ATOM 749 N N . GLU A 1 96 ? -2.983 -5.371 16.371 1.00 91.25 96 GLU A N 1
ATOM 750 C CA . GLU A 1 96 ? -2.862 -3.915 16.335 1.00 91.25 96 GLU A CA 1
ATOM 751 C C . GLU A 1 96 ? -2.008 -3.495 15.135 1.00 91.25 96 GLU A C 1
ATOM 753 O O . GLU A 1 96 ? -0.795 -3.676 15.108 1.00 91.25 96 GLU A O 1
ATOM 758 N N . ILE A 1 97 ? -2.667 -2.954 14.113 1.00 90.00 97 ILE A N 1
ATOM 759 C CA . ILE A 1 97 ? -2.045 -2.514 12.868 1.00 90.00 97 ILE A CA 1
ATOM 760 C C . ILE A 1 97 ? -2.477 -1.076 12.643 1.00 90.00 97 ILE A C 1
ATOM 762 O O . ILE A 1 97 ? -3.668 -0.774 12.586 1.00 90.00 97 ILE A O 1
ATOM 766 N N . ARG A 1 98 ? -1.525 -0.162 12.450 1.00 88.25 98 ARG A N 1
ATOM 767 C CA . ARG A 1 98 ? -1.853 1.250 12.216 1.00 88.25 98 ARG A CA 1
ATOM 768 C C . ARG A 1 98 ? -2.796 1.412 11.015 1.00 88.25 98 ARG A C 1
ATOM 770 O O . ARG A 1 98 ? -2.417 1.133 9.873 1.00 88.25 98 ARG A O 1
ATOM 777 N N . SER A 1 99 ? -3.986 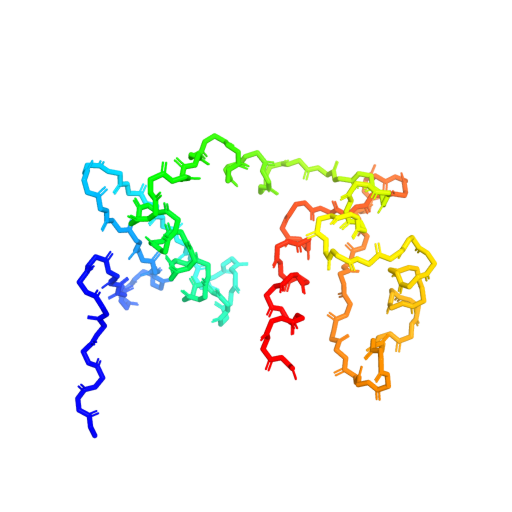1.947 11.271 1.00 89.12 99 SER A N 1
ATOM 778 C CA . SER A 1 99 ? -5.031 2.141 10.266 1.00 89.12 99 SER A CA 1
ATOM 779 C C . SER A 1 99 ? -4.688 3.225 9.230 1.00 89.12 99 SER A C 1
ATOM 781 O O . SER A 1 99 ? -3.848 4.101 9.489 1.00 89.12 99 SER A O 1
ATOM 783 N N . PRO A 1 100 ? -5.292 3.171 8.025 1.00 89.12 100 PRO A N 1
ATOM 784 C CA . PRO A 1 100 ? -5.237 4.280 7.078 1.00 89.12 100 PRO A CA 1
ATOM 785 C C . PRO A 1 100 ? -5.970 5.501 7.636 1.00 89.12 100 PRO A C 1
ATOM 787 O O . PRO A 1 100 ? -7.066 5.391 8.190 1.00 89.12 100 PRO A O 1
ATOM 790 N N . LYS A 1 101 ? -5.400 6.689 7.436 1.00 86.81 101 LYS A N 1
ATOM 791 C CA . LYS A 1 101 ? -6.080 7.948 7.753 1.00 86.81 101 LYS A CA 1
ATOM 792 C C . LYS A 1 101 ? -7.061 8.329 6.645 1.00 86.81 101 LYS A C 1
ATOM 794 O O . LYS A 1 101 ? -6.786 8.162 5.456 1.00 86.81 101 LYS A O 1
ATOM 799 N N . ARG A 1 102 ? -8.208 8.882 7.048 1.00 85.06 102 ARG A N 1
ATOM 800 C CA . ARG A 1 102 ? -9.175 9.474 6.113 1.00 85.06 102 ARG A CA 1
ATOM 801 C C . ARG A 1 102 ? -8.580 10.726 5.477 1.00 85.06 102 ARG A C 1
ATOM 803 O O . ARG A 1 102 ? -7.810 11.448 6.110 1.00 85.06 102 ARG A O 1
ATOM 810 N N . ASP A 1 103 ? -8.966 10.977 4.236 1.00 81.44 103 ASP A N 1
ATOM 811 C CA . ASP A 1 103 ? -8.640 12.223 3.562 1.00 81.44 103 ASP A CA 1
ATOM 812 C C . ASP A 1 103 ? -9.503 13.359 4.125 1.00 81.44 103 ASP A C 1
ATOM 814 O O . ASP A 1 103 ? -10.730 13.309 4.074 1.00 81.44 103 ASP A O 1
ATOM 818 N N . VAL A 1 104 ? -8.857 14.388 4.671 1.00 67.19 104 VAL A N 1
ATOM 819 C CA . VAL A 1 104 ? -9.516 15.516 5.350 1.00 67.19 104 VAL A CA 1
ATOM 820 C C . VAL A 1 104 ? -10.388 16.335 4.394 1.00 67.19 104 VAL A C 1
ATOM 822 O O . VAL A 1 104 ? -11.346 16.964 4.832 1.00 67.19 104 VAL A O 1
ATOM 825 N N . GLN A 1 105 ? -10.075 16.310 3.093 1.00 66.88 105 GLN A N 1
ATOM 826 C CA . GLN A 1 105 ? -10.839 17.004 2.050 1.00 66.88 105 GLN A CA 1
ATOM 827 C C . GLN A 1 105 ? -11.913 16.118 1.397 1.00 66.88 105 GLN A C 1
ATOM 829 O O . GLN A 1 105 ? -12.792 16.620 0.697 1.00 66.88 105 GLN A O 1
ATOM 834 N N . GLY A 1 106 ? -11.866 14.804 1.624 1.00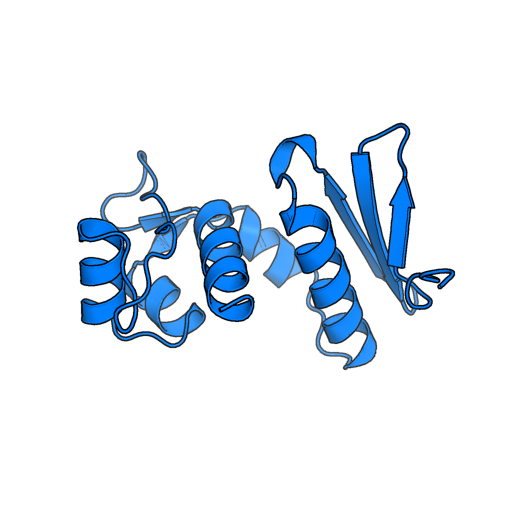 61.34 106 GLY A N 1
ATOM 835 C 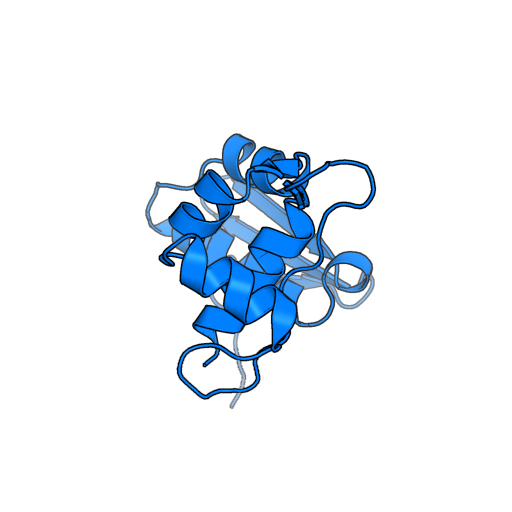CA . GLY A 1 106 ? -12.760 13.831 1.013 1.00 61.34 106 GLY A CA 1
ATOM 836 C C . GLY A 1 106 ? -13.653 13.173 2.053 1.00 61.34 106 GLY A C 1
ATOM 837 O O . GLY A 1 106 ? -13.239 12.228 2.723 1.00 61.34 106 GLY A O 1
ATOM 838 N N . VAL A 1 107 ? -14.908 13.616 2.154 1.00 70.25 107 VAL A N 1
ATOM 839 C CA . VAL A 1 107 ? -15.915 12.907 2.956 1.00 70.25 107 VAL A CA 1
ATOM 840 C C . VAL A 1 107 ? -15.964 11.446 2.495 1.00 70.25 107 VAL A C 1
ATOM 842 O O . VAL A 1 107 ? -16.194 11.158 1.323 1.00 70.25 107 VAL A O 1
ATOM 845 N N . ASP A 1 108 ? -15.699 10.535 3.429 1.00 82.19 108 ASP A N 1
ATOM 846 C CA . ASP A 1 108 ? -15.655 9.086 3.208 1.00 82.19 108 ASP A CA 1
ATOM 847 C C . ASP A 1 108 ? -14.614 8.580 2.196 1.00 82.19 108 ASP A C 1
ATOM 849 O O . ASP A 1 108 ? -14.829 7.597 1.479 1.00 82.19 108 ASP A O 1
ATOM 853 N N . ARG A 1 109 ? -13.448 9.237 2.162 1.00 88.00 109 ARG A N 1
ATOM 854 C CA . ARG A 1 109 ? -12.316 8.824 1.327 1.00 88.00 109 ARG A CA 1
ATOM 855 C C . ARG A 1 109 ? -11.037 8.570 2.114 1.00 88.00 109 ARG A C 1
ATOM 857 O O . ARG A 1 109 ? -10.854 9.064 3.225 1.00 88.00 109 ARG A O 1
ATOM 864 N N . ILE A 1 110 ? -10.143 7.802 1.504 1.00 87.94 110 ILE A N 1
ATOM 865 C CA . ILE A 1 110 ? -8.774 7.551 1.962 1.00 87.94 110 ILE A CA 1
ATOM 866 C C . ILE A 1 110 ? -7.845 8.063 0.868 1.00 87.94 110 ILE A C 1
ATOM 868 O O . ILE A 1 110 ? -8.064 7.779 -0.311 1.00 87.94 110 ILE A O 1
ATOM 872 N N . SER A 1 111 ? -6.829 8.844 1.235 1.00 85.88 111 SER A N 1
ATOM 873 C CA . SER A 1 111 ? -5.856 9.294 0.244 1.00 85.88 111 SER A CA 1
ATOM 874 C C . SER A 1 111 ? -5.122 8.085 -0.325 1.00 85.88 111 SER A C 1
ATOM 876 O O . SER A 1 111 ? -4.836 7.118 0.380 1.00 85.88 111 SER A O 1
ATOM 878 N N . GLY A 1 112 ? -4.795 8.136 -1.607 1.00 82.44 112 GLY A N 1
ATOM 879 C CA . GLY A 1 112 ? -4.035 7.090 -2.267 1.00 82.44 112 GLY A CA 1
ATOM 880 C C . GLY A 1 112 ? -2.737 6.701 -1.548 1.00 82.44 112 GLY A C 1
ATOM 881 O O . GLY A 1 112 ? -2.419 5.524 -1.381 1.00 82.44 112 GLY A O 1
ATOM 882 N N . TYR A 1 113 ? -2.059 7.712 -0.998 1.00 81.62 113 TYR A N 1
ATOM 883 C CA . TYR A 1 113 ? -0.930 7.546 -0.088 1.00 81.62 113 TYR A CA 1
ATOM 884 C C . TYR A 1 113 ? -1.274 6.661 1.123 1.00 81.62 113 TYR A C 1
ATOM 886 O O . TYR A 1 113 ? -0.622 5.642 1.337 1.00 81.62 113 TYR A O 1
ATOM 894 N N . GLU A 1 114 ? -2.307 7.001 1.901 1.00 86.94 114 GLU A N 1
ATOM 895 C CA . GLU A 1 114 ? -2.688 6.218 3.086 1.00 86.94 114 GLU A CA 1
ATOM 896 C C . GLU A 1 114 ? -3.180 4.814 2.722 1.00 86.94 114 GLU A C 1
ATOM 898 O O . GLU A 1 114 ? -2.915 3.869 3.464 1.00 86.94 114 GLU A O 1
ATOM 903 N N . LEU A 1 115 ? -3.836 4.655 1.569 1.00 87.62 115 LEU A N 1
ATOM 904 C CA . LEU A 1 115 ? -4.276 3.356 1.066 1.00 87.62 115 LEU A CA 1
ATOM 905 C C . LEU A 1 115 ? -3.088 2.427 0.783 1.00 87.62 115 LEU A C 1
ATOM 907 O O . LEU A 1 115 ? -3.086 1.278 1.225 1.00 87.62 115 LEU A O 1
ATOM 911 N N . MET A 1 116 ? -2.057 2.926 0.096 1.00 83.50 116 MET A N 1
ATOM 912 C CA . MET A 1 116 ? -0.840 2.151 -0.170 1.00 83.50 116 MET A CA 1
ATOM 913 C C . MET A 1 116 ? -0.084 1.820 1.116 1.00 83.50 116 MET A C 1
ATOM 915 O O . MET A 1 116 ? 0.341 0.680 1.296 1.00 83.50 116 MET A O 1
ATOM 919 N N . MET A 1 117 ? 0.026 2.783 2.037 1.00 84.88 117 MET A N 1
ATOM 920 C CA . MET A 1 117 ? 0.642 2.549 3.344 1.00 84.88 117 MET A CA 1
ATOM 921 C C . MET A 1 117 ? -0.094 1.458 4.129 1.00 84.88 117 MET A C 1
ATOM 923 O O . MET A 1 117 ? 0.538 0.599 4.734 1.00 84.88 117 MET A O 1
ATOM 927 N N . ALA A 1 118 ? -1.427 1.490 4.131 1.00 88.88 118 ALA A N 1
ATOM 928 C CA . ALA A 1 118 ? -2.247 0.489 4.799 1.00 88.88 118 ALA A CA 1
ATOM 929 C C . ALA A 1 118 ? -2.091 -0.897 4.167 1.00 88.88 118 ALA A C 1
ATOM 931 O O . ALA A 1 118 ? -1.958 -1.878 4.892 1.00 88.88 118 ALA A O 1
ATOM 932 N N . GLN A 1 119 ? -2.043 -0.978 2.835 1.00 87.06 119 GLN A N 1
ATOM 933 C CA . GLN A 1 119 ? -1.827 -2.246 2.143 1.00 87.06 119 GLN A CA 1
ATOM 934 C C . GLN A 1 119 ? -0.480 -2.877 2.506 1.00 87.06 119 GLN A C 1
ATOM 936 O O . GLN A 1 119 ? -0.412 -4.084 2.715 1.00 87.06 119 GLN A O 1
ATOM 941 N N . GLU A 1 120 ? 0.575 -2.068 2.612 1.00 83.81 120 GLU A N 1
ATOM 942 C CA . GLU A 1 120 ? 1.893 -2.573 2.996 1.00 83.81 120 GLU A CA 1
ATOM 943 C C . GLU A 1 120 ? 1.908 -3.073 4.446 1.00 83.81 120 GLU A C 1
ATOM 945 O O . GLU A 1 120 ? 2.423 -4.152 4.720 1.00 83.81 120 GLU A O 1
ATOM 950 N N . ARG A 1 121 ? 1.258 -2.350 5.369 1.00 86.50 121 ARG A N 1
ATOM 951 C CA . ARG A 1 121 ? 1.133 -2.782 6.773 1.00 86.50 121 ARG A CA 1
ATOM 952 C C . ARG A 1 121 ? 0.397 -4.113 6.912 1.00 86.50 121 ARG A C 1
ATOM 954 O O . ARG A 1 121 ? 0.808 -4.933 7.716 1.00 86.50 121 ARG A O 1
ATOM 961 N N . LEU A 1 122 ? -0.656 -4.342 6.123 1.00 86.12 122 LEU A N 1
ATOM 962 C CA . LEU A 1 122 ? -1.374 -5.623 6.126 1.00 86.12 122 LEU A CA 1
ATOM 963 C C . LEU A 1 122 ? -0.532 -6.786 5.594 1.00 86.12 122 LEU A C 1
ATOM 965 O O . LEU A 1 122 ? -0.807 -7.926 5.942 1.00 86.12 122 LEU A O 1
ATOM 969 N N . ARG A 1 123 ? 0.449 -6.521 4.723 1.00 80.62 123 ARG A N 1
ATOM 970 C CA . ARG A 1 123 ? 1.304 -7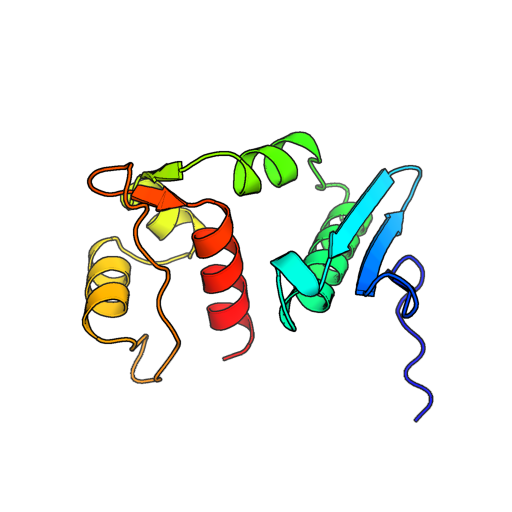.563 4.135 1.00 80.62 123 ARG A CA 1
ATOM 971 C C . ARG A 1 123 ? 2.427 -8.006 5.075 1.00 80.62 123 ARG A C 1
ATOM 973 O O . ARG A 1 123 ? 2.913 -9.123 4.933 1.00 80.62 123 ARG A O 1
ATOM 980 N N . LEU A 1 124 ? 2.873 -7.125 5.968 1.00 72.12 124 LEU A N 1
ATOM 981 C CA . LEU A 1 124 ? 3.976 -7.390 6.897 1.00 72.12 124 LEU A CA 1
ATOM 982 C C . LEU A 1 124 ? 3.549 -8.174 8.154 1.00 72.12 124 LEU A C 1
ATOM 984 O O . LEU A 1 124 ? 4.414 -8.546 8.943 1.00 72.12 124 LEU A O 1
ATOM 988 N N . GLU A 1 125 ? 2.251 -8.440 8.322 1.00 68.00 125 GLU A N 1
ATOM 989 C CA . GLU A 1 125 ? 1.633 -9.121 9.473 1.00 68.00 125 GLU A CA 1
ATOM 990 C C . GLU A 1 125 ? 1.110 -10.517 9.131 1.00 68.00 125 GLU A C 1
ATOM 992 O O . GLU A 1 125 ? 1.090 -11.370 10.053 1.00 68.00 125 GLU A O 1
#

Organism: NCBI:txid633417

Solvent-accessible surface area (backbone atoms only — not comparable to full-atom values): 7044 Å² total; per-residue (Å²): 129,89,84,72,65,58,95,44,49,49,76,41,77,96,74,41,31,20,32,14,38,54,98,91,47,73,51,77,29,39,31,91,80,51,42,86,51,14,53,56,54,21,50,52,50,37,53,28,46,76,70,71,69,58,51,68,64,61,58,52,46,44,54,72,40,70,35,46,46,66,60,47,13,57,74,63,76,39,52,56,66,57,47,52,48,16,54,75,67,28,35,55,100,90,40,85,44,83,50,49,54,68,30,93,88,36,90,69,18,28,28,18,53,33,49,53,54,30,47,53,57,65,70,80,108

Mean predicted aligned error: 7.63 Å

Nearest PDB structures (foldseek):
  3i2m-assembly1_X  TM=9.404E-01  e=2.922E+00  Human gammaherpesvirus 8
  1y10-assembly3_B  TM=3.386E-01  e=2.273E+00  Mycobacterium tuberculosis
  1y10-assembly2_C  TM=3.385E-01  e=2.420E+00  Mycobacterium tuberculosis
  1y10-assembly3_D  TM=3.367E-01  e=3.756E+00  Mycobacterium tuberculosis
  2ev4-assembly1_B  TM=3.245E-01  e=9.637E+00  Mycobacterium tuberculosis

Radius of gyration: 15.45 Å; Cα contacts (8 Å, |Δi|>4): 170; chains: 1; bounding box: 43×29×36 Å

Sequence (125 aa):
MSDRLPKGLSFKAATGQWQAQYNGLRVTYNTARYGDIAEGLARRALERMLAGNFDQVADDLLLKYSWRMDDAAKQLGLSLGQLRQWILTGTVNGKEIRSPKRDVQGVDRISGYELMMAQERLRLE